Protein AF-A0A1V5ZIJ3-F1 (afdb_monomer_lite)

pLDDT: mean 88.32, std 8.46, range [60.44, 96.88]

Secondary structure (DSSP, 8-state):
-PPPPB--GGG--TT-EEEEEEEETTSS-EEEEEEEEEEEEGGGTEEEEEEEEGGG--TT--S----EEEEEETTTEEE-SSEEEETTSSEEEEEEE--HHHHHHHHHHHHHTEETTEESS-HHHHT--

Structure (mmCIF, N/CA/C/O backbone):
data_AF-A0A1V5ZIJ3-F1
#
_entry.id   AF-A0A1V5ZIJ3-F1
#
loop_
_atom_site.group_PDB
_atom_site.id
_atom_site.type_symbol
_atom_site.label_atom_id
_atom_site.label_alt_id
_atom_site.label_comp_id
_atom_site.label_asym_id
_atom_site.label_entity_id
_atom_site.label_seq_id
_atom_site.pdbx_PDB_ins_code
_atom_site.Cartn_x
_atom_site.Cartn_y
_atom_site.Cartn_z
_atom_site.occupancy
_atom_site.B_iso_or_equiv
_atom_site.auth_seq_id
_atom_site.auth_comp_id
_atom_site.auth_asym_id
_atom_site.auth_atom_id
_atom_site.pdbx_PDB_model_num
ATOM 1 N N . MET A 1 1 ? 2.128 -0.273 20.257 1.00 64.50 1 MET A N 1
ATOM 2 C CA . MET A 1 1 ? 2.245 -1.002 18.979 1.00 64.50 1 MET A CA 1
ATOM 3 C C . MET A 1 1 ? 3.214 -0.236 18.100 1.00 64.50 1 MET A C 1
ATOM 5 O O . MET A 1 1 ? 3.185 0.989 18.150 1.00 64.50 1 MET A O 1
ATOM 9 N N . SER A 1 2 ? 4.101 -0.930 17.393 1.00 81.00 2 SER A N 1
ATOM 10 C CA . SER A 1 2 ? 5.065 -0.320 16.471 1.00 81.00 2 SER A CA 1
ATOM 11 C C . SER A 1 2 ? 4.360 0.241 15.236 1.00 81.00 2 SER A C 1
ATOM 13 O O . SER A 1 2 ? 3.263 -0.192 14.894 1.00 81.00 2 SER A O 1
ATOM 15 N N . VAL A 1 3 ? 4.970 1.239 14.598 1.00 86.56 3 VAL A N 1
ATOM 16 C CA . VAL A 1 3 ? 4.549 1.721 13.273 1.00 86.56 3 VAL A CA 1
ATOM 17 C C . VAL A 1 3 ? 4.749 0.582 12.265 1.00 86.56 3 VAL A C 1
ATOM 19 O O . VAL A 1 3 ? 5.756 -0.118 12.390 1.00 86.56 3 VAL A O 1
ATOM 22 N N . PRO A 1 4 ? 3.844 0.374 11.289 1.00 89.62 4 PRO A N 1
ATOM 23 C CA . PRO A 1 4 ? 4.031 -0.645 10.271 1.00 89.62 4 PRO A CA 1
ATOM 24 C C . PRO A 1 4 ? 5.370 -0.508 9.544 1.00 89.62 4 PRO A C 1
ATOM 26 O O . PRO A 1 4 ? 5.809 0.591 9.183 1.00 89.62 4 PRO A O 1
ATOM 29 N N . GLU A 1 5 ? 6.014 -1.648 9.333 1.00 89.50 5 GLU A N 1
ATOM 30 C CA . GLU A 1 5 ? 7.266 -1.744 8.591 1.00 89.50 5 GLU A CA 1
ATOM 31 C C . GLU A 1 5 ? 6.993 -2.040 7.113 1.00 89.50 5 GLU A C 1
ATOM 33 O O . GLU A 1 5 ? 5.971 -2.664 6.791 1.00 89.50 5 GLU A O 1
ATOM 38 N N . PRO A 1 6 ? 7.866 -1.555 6.210 1.00 91.62 6 PRO A N 1
ATOM 39 C CA . PRO A 1 6 ? 7.779 -1.889 4.803 1.00 91.62 6 PRO A CA 1
ATOM 40 C C . PRO A 1 6 ? 8.016 -3.385 4.627 1.00 91.62 6 PRO A C 1
ATOM 42 O O . PRO A 1 6 ? 8.853 -3.972 5.313 1.00 91.62 6 PRO A O 1
ATOM 45 N N . ILE A 1 7 ? 7.294 -3.987 3.692 1.00 95.38 7 ILE A N 1
ATOM 46 C CA . ILE A 1 7 ? 7.398 -5.413 3.396 1.00 95.38 7 ILE A CA 1
ATOM 47 C C . ILE A 1 7 ? 7.931 -5.641 1.975 1.00 95.38 7 ILE A C 1
ATOM 49 O O . ILE A 1 7 ? 7.612 -4.871 1.063 1.00 95.38 7 ILE A O 1
ATOM 53 N N . PRO A 1 8 ? 8.725 -6.700 1.752 1.00 96.25 8 PRO A N 1
ATOM 54 C CA . PRO A 1 8 ? 9.107 -7.129 0.412 1.00 96.25 8 PRO A CA 1
ATOM 55 C C . PRO A 1 8 ? 7.893 -7.520 -0.439 1.00 96.25 8 PRO A C 1
ATOM 57 O O . PRO A 1 8 ? 6.915 -8.073 0.068 1.00 96.25 8 PRO A O 1
ATOM 60 N N . LEU A 1 9 ? 7.985 -7.342 -1.761 1.00 94.94 9 LEU A N 1
ATOM 61 C CA . LEU A 1 9 ? 6.912 -7.731 -2.687 1.00 94.94 9 LEU A CA 1
ATOM 62 C C . LEU A 1 9 ? 6.603 -9.231 -2.621 1.00 94.94 9 LEU A C 1
ATOM 64 O O . LEU A 1 9 ? 5.461 -9.637 -2.818 1.00 94.94 9 LEU A O 1
ATOM 68 N N . ALA A 1 10 ? 7.610 -10.055 -2.323 1.00 94.06 10 ALA A N 1
ATOM 69 C CA . ALA A 1 10 ? 7.464 -11.502 -2.173 1.00 94.06 10 ALA A CA 1
ATOM 70 C C . ALA A 1 10 ? 6.596 -11.910 -0.966 1.00 94.06 10 ALA A C 1
ATOM 72 O O . ALA A 1 10 ? 6.120 -13.043 -0.914 1.00 94.06 10 ALA A O 1
ATOM 73 N N . GLU A 1 11 ? 6.384 -11.006 -0.003 1.00 96.00 11 GLU A N 1
ATOM 74 C CA . GLU A 1 11 ? 5.561 -11.249 1.186 1.00 96.00 11 GLU A CA 1
ATOM 75 C C . GLU A 1 11 ? 4.096 -10.823 1.012 1.00 96.00 11 GLU A C 1
ATOM 77 O O . GLU A 1 11 ? 3.266 -11.099 1.885 1.00 96.00 11 GLU A O 1
ATOM 82 N N . LEU A 1 12 ? 3.756 -10.181 -0.111 1.00 95.62 12 LEU A N 1
ATOM 83 C CA . LEU A 1 12 ? 2.376 -9.848 -0.450 1.00 95.62 12 LEU A CA 1
ATOM 84 C C . LEU A 1 12 ? 1.555 -11.124 -0.668 1.00 95.62 12 LEU A C 1
ATOM 86 O O . LEU A 1 12 ? 2.014 -12.088 -1.286 1.00 95.62 12 LEU A O 1
ATOM 90 N N . LYS A 1 13 ? 0.316 -11.123 -0.173 1.00 96.00 13 LYS A N 1
ATOM 91 C CA . LYS A 1 13 ? -0.601 -12.265 -0.239 1.00 96.00 13 LYS A CA 1
ATOM 92 C C . LYS A 1 13 ? -1.964 -11.839 -0.752 1.00 96.00 13 LYS A C 1
ATOM 94 O O . LYS A 1 13 ? -2.484 -10.793 -0.374 1.00 96.00 13 LYS A O 1
ATOM 99 N N . GLU A 1 14 ? -2.550 -12.683 -1.593 1.00 96.88 14 GLU A N 1
ATOM 100 C CA . GLU A 1 14 ? -3.927 -12.517 -2.056 1.00 96.88 14 GLU A CA 1
ATOM 101 C C . GLU A 1 14 ? -4.904 -12.550 -0.870 1.00 96.88 14 GLU A C 1
ATOM 103 O O . GLU A 1 14 ? -4.767 -13.363 0.041 1.00 96.88 14 GLU A O 1
ATOM 108 N N . GLY A 1 15 ? -5.894 -11.660 -0.888 1.00 94.19 15 GLY A N 1
ATOM 109 C CA . GLY A 1 15 ? -6.911 -11.509 0.151 1.00 94.19 15 GLY A CA 1
ATOM 110 C C . GLY A 1 15 ? -6.530 -10.573 1.301 1.00 94.19 15 GLY A C 1
ATOM 111 O O . GLY A 1 15 ? -7.434 -10.091 1.985 1.00 94.19 15 GLY A O 1
ATOM 112 N N . GLU A 1 16 ? -5.242 -10.276 1.482 1.00 94.81 16 GLU A N 1
ATOM 113 C CA . GLU A 1 16 ? -4.736 -9.453 2.583 1.00 94.81 16 GLU A CA 1
ATOM 114 C C . GLU A 1 16 ? -4.782 -7.949 2.275 1.00 94.81 16 GLU A C 1
ATOM 116 O O . GLU A 1 16 ? -4.775 -7.515 1.114 1.00 94.81 16 GLU A O 1
ATOM 121 N N . LEU A 1 17 ? -4.825 -7.156 3.350 1.00 94.31 17 LEU A N 1
ATOM 122 C CA . LEU A 1 17 ? -4.772 -5.698 3.305 1.00 94.31 17 LEU A CA 1
ATOM 123 C C . LEU A 1 17 ? -3.351 -5.182 3.537 1.00 94.31 17 LEU A C 1
ATOM 125 O O . LEU A 1 17 ? -2.601 -5.715 4.356 1.00 94.31 17 LEU A O 1
ATOM 129 N N . TYR A 1 18 ? -3.019 -4.085 2.863 1.00 95.50 18 TYR A N 1
ATOM 130 C CA . TYR A 1 18 ? -1.748 -3.379 3.006 1.00 95.50 18 TYR A CA 1
ATOM 131 C C . TYR A 1 18 ? -1.971 -1.870 2.954 1.00 95.50 18 TYR A C 1
ATOM 133 O O . TYR A 1 18 ? -2.957 -1.399 2.382 1.00 95.50 18 TYR A O 1
ATOM 141 N N . PHE A 1 19 ? -1.046 -1.111 3.537 1.00 94.31 19 PHE A N 1
ATOM 142 C CA . PHE A 1 19 ? -0.879 0.278 3.126 1.00 94.31 19 PHE A CA 1
ATOM 143 C C . PHE A 1 19 ? 0.013 0.320 1.890 1.00 94.31 19 PHE A C 1
ATOM 145 O O . PHE A 1 19 ? 1.040 -0.357 1.851 1.00 94.31 19 PHE A O 1
ATOM 152 N N . GLU A 1 20 ? -0.369 1.134 0.920 1.00 95.31 20 GLU A N 1
ATOM 153 C CA . GLU A 1 20 ? 0.446 1.505 -0.234 1.00 95.31 20 GLU A CA 1
ATOM 154 C C . GLU A 1 20 ? 0.840 2.972 -0.080 1.00 95.31 20 GLU A C 1
ATOM 156 O O . GLU A 1 20 ? -0.021 3.812 0.192 1.00 95.31 20 GLU A O 1
ATOM 161 N N . GLU A 1 21 ? 2.135 3.257 -0.197 1.00 94.44 21 GLU A N 1
ATOM 162 C CA . GLU A 1 21 ? 2.678 4.611 -0.253 1.00 94.44 21 GLU A CA 1
ATOM 163 C C . GLU A 1 21 ? 3.204 4.912 -1.652 1.00 94.44 21 GLU A C 1
ATOM 165 O O . GLU A 1 21 ? 4.161 4.276 -2.108 1.00 94.44 21 GLU A O 1
ATOM 170 N N . ASP A 1 22 ? 2.646 5.951 -2.267 1.00 93.50 22 ASP A N 1
ATOM 171 C CA . ASP A 1 22 ? 3.111 6.495 -3.534 1.00 93.50 22 ASP A CA 1
ATOM 172 C C . ASP A 1 22 ? 4.087 7.628 -3.239 1.00 93.50 22 ASP A C 1
ATOM 174 O O . ASP A 1 22 ? 3.701 8.716 -2.810 1.00 93.50 22 ASP A O 1
ATOM 178 N N . LYS A 1 23 ? 5.368 7.400 -3.499 1.00 91.69 23 LYS A N 1
ATOM 179 C CA . LYS A 1 23 ? 6.414 8.409 -3.373 1.00 91.69 23 LYS A CA 1
ATOM 180 C C . LYS A 1 23 ? 6.761 8.993 -4.733 1.00 91.69 23 LYS A C 1
ATOM 182 O O . LYS A 1 23 ? 7.302 8.294 -5.587 1.00 91.69 23 LYS A O 1
ATOM 187 N N . TYR A 1 24 ? 6.571 10.296 -4.895 1.00 87.88 24 TYR A N 1
ATOM 188 C CA . TYR A 1 24 ? 6.960 11.031 -6.098 1.00 87.88 24 TYR A CA 1
ATOM 189 C C . TYR A 1 24 ? 8.396 11.555 -5.944 1.00 87.88 24 TYR A C 1
ATOM 191 O O . TYR A 1 24 ? 8.608 12.561 -5.268 1.00 87.88 24 TYR A O 1
ATOM 199 N N . ASP A 1 25 ? 9.412 10.923 -6.553 1.00 74.56 25 ASP A N 1
ATOM 200 C CA . ASP A 1 25 ? 10.773 11.477 -6.446 1.00 74.56 25 ASP A CA 1
ATOM 201 C C . ASP A 1 25 ? 10.806 12.885 -7.087 1.00 74.56 25 ASP A C 1
ATOM 203 O O . ASP A 1 25 ? 10.466 13.068 -8.259 1.00 74.56 25 ASP A O 1
ATOM 207 N N . GLY A 1 26 ? 11.189 13.891 -6.290 1.00 71.62 26 GLY A N 1
ATOM 208 C CA . GLY A 1 26 ? 11.228 15.310 -6.672 1.00 71.62 26 GLY A CA 1
ATOM 209 C C . GLY A 1 26 ? 10.154 16.186 -6.014 1.00 71.62 26 GLY A C 1
ATOM 210 O O . GLY A 1 26 ? 10.359 17.392 -5.893 1.00 71.62 26 GLY A O 1
ATOM 211 N N . LEU A 1 27 ? 9.065 15.596 -5.514 1.00 73.56 27 LEU A N 1
ATOM 212 C CA . LEU A 1 27 ? 8.049 16.283 -4.715 1.00 73.56 27 LEU A CA 1
ATOM 213 C C . LEU A 1 27 ? 8.022 15.661 -3.318 1.00 73.56 27 LEU A C 1
ATOM 215 O O . LEU A 1 27 ? 8.090 14.446 -3.167 1.00 73.56 27 LEU A O 1
ATOM 219 N N . ARG A 1 28 ? 7.923 16.475 -2.263 1.00 75.62 28 ARG A N 1
ATOM 220 C CA . ARG A 1 28 ? 7.726 15.957 -0.896 1.00 75.62 28 ARG A CA 1
ATOM 221 C C . ARG A 1 28 ? 6.260 15.573 -0.672 1.00 75.62 28 ARG A C 1
ATOM 223 O O . ARG A 1 28 ? 5.671 16.001 0.304 1.00 75.62 28 ARG A O 1
ATOM 230 N N . HIS A 1 29 ? 5.672 14.833 -1.606 1.00 85.12 29 HIS A N 1
ATOM 231 C CA . HIS A 1 29 ? 4.270 14.429 -1.584 1.00 85.12 29 HIS A CA 1
ATOM 232 C C . HIS A 1 29 ? 4.191 12.909 -1.578 1.00 85.12 29 HIS A C 1
ATOM 234 O O . HIS A 1 29 ? 4.819 12.255 -2.416 1.00 85.12 29 HIS A O 1
ATOM 240 N N . TYR A 1 30 ? 3.425 12.380 -0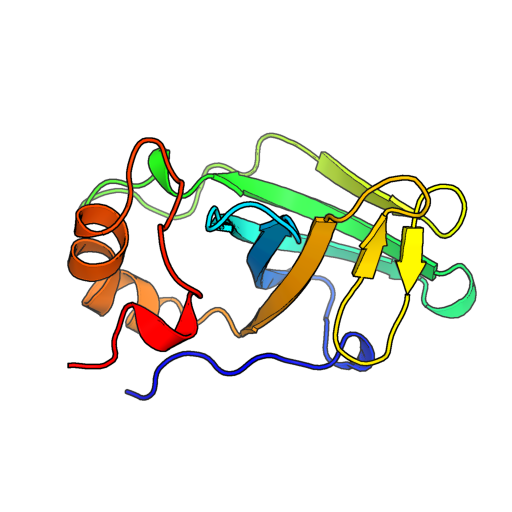.630 1.00 88.94 30 TYR A N 1
ATOM 241 C CA . TYR A 1 30 ? 3.205 10.951 -0.468 1.00 88.94 30 TYR A CA 1
ATOM 242 C C . TYR A 1 30 ? 1.705 10.684 -0.405 1.00 88.94 30 TYR A C 1
ATOM 244 O O . TYR A 1 30 ? 1.042 11.162 0.518 1.00 88.94 30 TYR A O 1
ATOM 252 N N . ASP A 1 31 ? 1.165 9.944 -1.371 1.00 89.81 31 ASP A N 1
ATOM 253 C CA . ASP A 1 31 ? -0.213 9.458 -1.273 1.00 89.81 31 ASP A CA 1
ATOM 254 C C . ASP A 1 31 ? -0.220 8.145 -0.496 1.00 89.81 31 ASP A C 1
ATOM 256 O O . ASP A 1 31 ? 0.660 7.308 -0.686 1.00 89.81 31 ASP A O 1
ATOM 260 N N . ILE A 1 32 ? -1.216 7.959 0.372 1.00 90.50 32 ILE A N 1
ATOM 261 C CA . ILE A 1 32 ? -1.395 6.700 1.099 1.00 90.50 32 ILE A CA 1
ATOM 262 C C . ILE A 1 32 ? -2.767 6.107 0.800 1.00 90.50 32 ILE A C 1
ATOM 264 O O . ILE A 1 32 ? -3.811 6.750 0.987 1.00 90.50 32 ILE A O 1
ATOM 268 N N . TYR A 1 33 ? -2.754 4.837 0.417 1.00 91.44 33 TYR A N 1
ATOM 269 C CA . TYR A 1 33 ? -3.940 4.034 0.170 1.00 91.44 33 TYR A CA 1
ATOM 270 C C . TYR A 1 33 ? -3.981 2.835 1.106 1.00 91.44 33 TYR A C 1
ATOM 272 O O . TYR A 1 33 ? -2.954 2.302 1.519 1.00 91.44 33 TYR A O 1
ATOM 280 N N . ILE A 1 34 ? -5.194 2.387 1.420 1.00 92.88 34 ILE A N 1
ATOM 281 C CA . ILE A 1 34 ? -5.406 1.019 1.890 1.00 92.88 34 ILE A CA 1
ATOM 282 C C . ILE A 1 34 ? -5.722 0.203 0.646 1.00 92.88 34 ILE A C 1
ATOM 284 O O . ILE A 1 34 ? -6.664 0.529 -0.083 1.00 92.88 34 ILE A O 1
ATOM 288 N N . ILE A 1 35 ? -4.947 -0.845 0.406 1.00 94.44 35 ILE A N 1
ATOM 289 C CA . ILE A 1 35 ? -5.141 -1.748 -0.722 1.00 94.44 35 ILE A CA 1
ATOM 290 C C . ILE A 1 35 ? -5.486 -3.142 -0.227 1.00 94.44 35 ILE A C 1
ATOM 292 O O . ILE A 1 35 ? -5.020 -3.576 0.824 1.00 94.44 35 ILE A O 1
ATOM 296 N N . LYS A 1 36 ? -6.282 -3.851 -1.018 1.00 95.31 36 LYS A N 1
ATOM 297 C CA . LYS A 1 36 ? -6.523 -5.280 -0.880 1.00 95.31 36 LYS A CA 1
ATOM 298 C C . LYS A 1 36 ? -5.962 -5.977 -2.100 1.00 95.31 36 LYS A C 1
ATOM 300 O O . LYS A 1 36 ? -6.372 -5.664 -3.220 1.00 95.31 36 LYS A O 1
ATOM 305 N N . ILE A 1 37 ? -5.037 -6.905 -1.892 1.00 96.50 37 ILE A N 1
ATOM 306 C CA . ILE A 1 37 ? -4.471 -7.664 -3.002 1.00 96.50 37 ILE A CA 1
ATOM 307 C C . ILE A 1 37 ? -5.495 -8.691 -3.459 1.00 96.50 37 ILE A C 1
ATOM 309 O O . ILE A 1 37 ? -5.922 -9.553 -2.697 1.00 96.50 37 ILE A O 1
ATOM 313 N N . GLU A 1 38 ? -5.881 -8.610 -4.722 1.00 96.25 38 GLU A N 1
ATOM 314 C CA . GLU A 1 38 ? -6.863 -9.512 -5.316 1.00 96.25 38 GLU A CA 1
ATOM 315 C C . GLU A 1 38 ? -6.179 -10.664 -6.049 1.00 96.25 38 GLU A C 1
ATOM 317 O O . GLU A 1 38 ? -6.717 -11.767 -6.103 1.00 96.25 38 GLU A O 1
ATOM 322 N N . LYS A 1 39 ? -5.006 -10.411 -6.644 1.00 96.50 39 LYS A N 1
ATOM 323 C CA . LYS A 1 39 ? -4.271 -11.417 -7.412 1.00 96.50 39 LYS A CA 1
ATOM 324 C C . LYS A 1 39 ? -2.791 -11.084 -7.541 1.00 96.50 39 LYS A C 1
ATOM 326 O O . LYS A 1 39 ? -2.457 -9.943 -7.856 1.00 96.50 39 LYS A O 1
ATOM 331 N N . ILE A 1 40 ? -1.926 -12.091 -7.428 1.00 95.38 40 ILE A N 1
ATOM 332 C CA . ILE A 1 40 ? -0.486 -11.968 -7.679 1.00 95.38 40 ILE A CA 1
ATOM 333 C C . ILE A 1 40 ? -0.028 -13.027 -8.684 1.00 95.38 40 ILE A C 1
ATOM 335 O O . ILE A 1 40 ? -0.296 -14.217 -8.549 1.00 95.38 40 ILE A O 1
ATOM 339 N N . GLN A 1 41 ? 0.714 -12.606 -9.706 1.00 93.25 41 GLN A N 1
ATOM 340 C CA . GLN A 1 41 ? 1.404 -13.503 -10.632 1.00 93.25 41 GLN A CA 1
ATOM 341 C C . GLN A 1 41 ? 2.860 -13.066 -10.785 1.00 93.25 41 GLN A C 1
ATOM 343 O O . GLN A 1 41 ? 3.203 -12.365 -11.733 1.00 93.25 41 GLN A O 1
ATOM 348 N N . PHE A 1 42 ? 3.733 -13.509 -9.875 1.00 81.94 42 PHE A N 1
ATOM 349 C CA . PHE A 1 42 ? 5.142 -13.089 -9.844 1.00 81.94 42 PHE A CA 1
ATOM 350 C C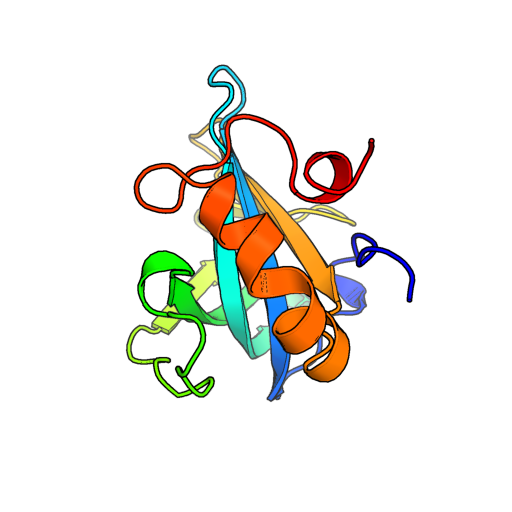 . PHE A 1 42 ? 5.907 -13.378 -11.144 1.00 81.94 42 PHE A C 1
ATOM 352 O O . PHE A 1 42 ? 6.639 -12.516 -11.617 1.00 81.94 42 PHE A O 1
ATOM 359 N N . LEU A 1 43 ? 5.682 -14.536 -11.780 1.00 84.38 43 LEU A N 1
ATOM 360 C CA . LEU A 1 43 ? 6.314 -14.878 -13.069 1.00 84.38 43 LEU A CA 1
ATOM 361 C C . LEU A 1 43 ? 5.945 -13.909 -14.198 1.00 84.38 43 LEU A C 1
ATOM 363 O O . LEU A 1 43 ? 6.712 -13.734 -15.138 1.00 84.38 43 LEU A O 1
ATOM 367 N N . LYS A 1 44 ? 4.754 -13.313 -14.115 1.00 84.25 44 LYS A N 1
ATOM 368 C CA . LYS A 1 44 ? 4.247 -12.329 -15.074 1.00 84.25 44 LYS A CA 1
ATOM 369 C C . LYS A 1 44 ? 4.381 -10.900 -14.559 1.00 84.25 44 LYS A C 1
ATOM 371 O O . LYS A 1 44 ? 3.882 -10.002 -15.221 1.00 84.25 44 LYS A O 1
ATOM 376 N N . GLN A 1 45 ? 4.988 -10.715 -13.380 1.00 92.06 45 GLN A N 1
ATOM 377 C CA . GLN A 1 45 ? 5.107 -9.425 -12.705 1.00 92.06 45 GLN A CA 1
ATOM 378 C C . GLN A 1 45 ? 3.785 -8.643 -12.757 1.00 92.06 45 GLN A C 1
ATOM 380 O O . GLN A 1 45 ? 3.699 -7.536 -13.279 1.00 92.06 45 GLN A O 1
ATOM 385 N N . LEU A 1 46 ? 2.724 -9.291 -12.267 1.00 95.50 46 LEU A N 1
ATOM 386 C CA . LEU A 1 46 ? 1.379 -8.731 -12.229 1.00 95.50 46 LEU A CA 1
ATOM 387 C C . LEU A 1 46 ? 0.845 -8.764 -10.798 1.00 95.50 46 LEU A C 1
ATOM 389 O O . LEU A 1 46 ? 0.783 -9.835 -10.190 1.00 95.50 46 LEU A O 1
ATOM 393 N N . ILE A 1 47 ? 0.401 -7.616 -10.297 1.00 96.56 47 ILE A N 1
ATOM 394 C CA . ILE A 1 47 ? -0.332 -7.490 -9.034 1.00 96.56 47 ILE A CA 1
ATOM 395 C C . ILE A 1 47 ? -1.624 -6.745 -9.329 1.00 96.56 47 ILE A C 1
ATOM 397 O O . ILE A 1 47 ? -1.582 -5.596 -9.750 1.00 96.56 47 ILE A O 1
ATOM 401 N N . ALA A 1 48 ? -2.768 -7.391 -9.119 1.00 96.81 48 ALA A N 1
ATOM 402 C CA . ALA A 1 48 ? -4.072 -6.745 -9.186 1.00 96.81 48 ALA A CA 1
ATOM 403 C C . ALA A 1 48 ? -4.603 -6.519 -7.774 1.00 96.81 48 ALA A C 1
ATOM 405 O O . ALA A 1 48 ? -4.522 -7.403 -6.918 1.00 96.81 48 ALA A O 1
ATOM 406 N N . PHE A 1 49 ? -5.176 -5.346 -7.543 1.00 96.25 49 PHE A N 1
ATOM 407 C CA . PHE A 1 49 ? -5.645 -4.936 -6.230 1.00 96.25 49 PHE A CA 1
ATOM 408 C C . PHE A 1 49 ? -6.866 -4.033 -6.344 1.00 96.25 49 PHE A C 1
ATOM 410 O O . PHE A 1 49 ? -7.136 -3.433 -7.387 1.00 96.25 49 PHE A O 1
ATOM 417 N N . THR A 1 50 ? -7.619 -3.936 -5.260 1.00 95.00 50 THR A N 1
ATOM 418 C CA . THR A 1 50 ? -8.587 -2.855 -5.072 1.00 95.00 50 THR A CA 1
ATOM 419 C C . THR A 1 50 ? -8.061 -1.886 -4.038 1.00 95.00 50 THR A C 1
ATOM 421 O O . THR A 1 50 ? -7.449 -2.323 -3.066 1.00 95.00 50 THR A O 1
ATOM 424 N N . CYS A 1 51 ? -8.315 -0.592 -4.204 1.00 90.81 51 CYS A N 1
ATOM 425 C CA . CYS A 1 51 ? -7.835 0.408 -3.256 1.00 90.81 51 CYS A CA 1
ATOM 426 C C . CYS A 1 51 ? -8.942 1.327 -2.750 1.00 90.81 51 CYS A C 1
ATOM 428 O O . CYS A 1 51 ? -9.975 1.527 -3.396 1.00 90.81 51 CYS A O 1
ATOM 430 N N . SER A 1 52 ? -8.672 1.902 -1.584 1.00 88.81 52 SER A N 1
ATOM 431 C CA . SER A 1 52 ? -9.430 2.978 -0.972 1.00 88.81 52 SER A CA 1
ATOM 432 C C . SER A 1 52 ? -8.465 4.073 -0.550 1.00 88.81 52 SER A C 1
ATOM 434 O O . SER A 1 52 ? -7.503 3.823 0.178 1.00 88.81 52 SER A O 1
ATOM 436 N N . SER A 1 53 ? -8.744 5.307 -0.958 1.00 84.19 53 SER A N 1
ATOM 437 C CA . SER A 1 53 ? -7.966 6.459 -0.501 1.00 84.19 53 SER A CA 1
ATOM 438 C C . SER A 1 53 ? -8.249 6.745 0.971 1.00 84.19 53 SER A C 1
ATOM 440 O O . SER A 1 53 ? -9.396 6.630 1.415 1.00 84.19 53 SER A O 1
ATOM 442 N N . LEU A 1 54 ? -7.224 7.152 1.727 1.00 81.31 54 LEU A N 1
ATOM 443 C CA . LEU A 1 54 ? -7.386 7.438 3.151 1.00 81.31 54 LEU A CA 1
ATOM 444 C C . LEU A 1 54 ? -8.356 8.587 3.451 1.00 81.31 54 LEU A C 1
ATOM 446 O O . LEU A 1 54 ? -9.018 8.540 4.484 1.00 81.31 54 LEU A O 1
ATOM 450 N N . LYS A 1 55 ? -8.540 9.556 2.539 1.00 74.19 55 LYS A N 1
ATOM 451 C CA . LYS A 1 55 ? -9.548 10.626 2.714 1.00 74.19 55 LYS A CA 1
ATOM 452 C C . LYS A 1 55 ? -10.982 10.120 2.852 1.00 74.19 55 LYS A C 1
ATOM 454 O O . LYS A 1 55 ? -11.833 10.862 3.333 1.00 74.19 55 LYS A O 1
ATOM 459 N N . ASN A 1 56 ? -11.266 8.893 2.413 1.00 71.38 56 ASN A N 1
ATOM 460 C CA . ASN A 1 56 ? -12.603 8.314 2.525 1.00 71.38 56 ASN A CA 1
ATOM 461 C C . ASN A 1 56 ? -12.899 7.844 3.959 1.00 71.38 56 ASN A C 1
ATOM 463 O O . ASN A 1 56 ? -14.046 7.545 4.280 1.00 71.38 56 ASN A O 1
ATOM 467 N N . TYR A 1 57 ? -11.887 7.797 4.834 1.00 74.06 57 TYR A N 1
ATOM 468 C CA . TYR A 1 57 ? -12.030 7.355 6.212 1.00 74.06 57 TYR A CA 1
ATOM 46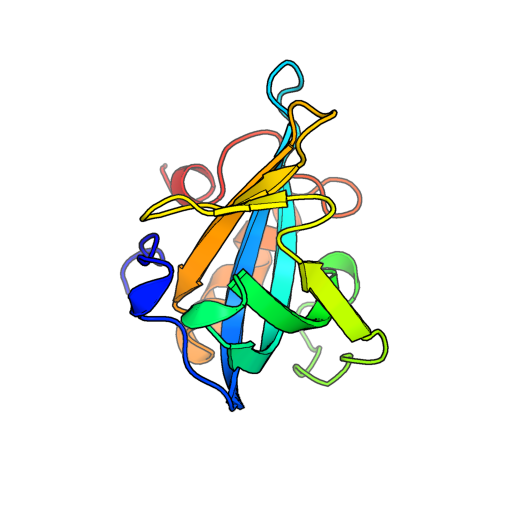9 C C . TYR A 1 57 ? -12.024 8.540 7.172 1.00 74.06 57 TYR A C 1
ATOM 471 O O . TYR A 1 57 ? -11.023 9.226 7.344 1.00 74.06 57 TYR A O 1
ATOM 479 N N . ASN A 1 58 ? -13.141 8.737 7.867 1.00 70.94 58 ASN A N 1
ATOM 480 C CA . ASN A 1 58 ? -13.189 9.543 9.084 1.00 70.94 58 ASN A CA 1
ATOM 481 C C . ASN A 1 58 ? -12.994 8.666 10.339 1.00 70.94 58 ASN A C 1
ATOM 483 O O . ASN A 1 58 ? -12.852 7.435 10.278 1.00 70.94 58 ASN A O 1
ATOM 487 N N . ILE A 1 59 ? -13.033 9.291 11.519 1.00 65.12 59 ILE A N 1
ATOM 488 C CA . ILE A 1 59 ? -12.828 8.585 12.791 1.00 65.12 59 ILE A CA 1
ATOM 489 C C . ILE A 1 59 ? -13.884 7.492 13.079 1.00 65.12 59 ILE A C 1
ATOM 491 O O . ILE A 1 59 ? -13.606 6.562 13.831 1.00 65.12 59 ILE A O 1
ATOM 495 N N . PHE A 1 60 ? -15.032 7.498 12.397 1.00 63.69 60 PHE A N 1
ATOM 496 C CA . PHE A 1 60 ? -16.110 6.505 12.544 1.00 63.69 60 PHE A CA 1
ATOM 497 C C . PHE A 1 60 ? -16.228 5.522 11.371 1.00 63.69 60 PHE A C 1
ATOM 499 O O . PHE A 1 60 ? -17.048 4.607 11.407 1.00 63.69 60 PHE A O 1
ATOM 506 N N . SER A 1 61 ? -15.433 5.702 10.317 1.00 72.56 61 SER A N 1
ATOM 507 C CA . SER A 1 61 ? -15.565 4.914 9.092 1.00 72.56 61 SER A CA 1
ATOM 508 C C . SER A 1 61 ? -15.048 3.488 9.283 1.00 72.56 61 SER A C 1
ATOM 510 O O . SER A 1 61 ? -13.977 3.290 9.858 1.00 72.56 61 SER A O 1
ATOM 512 N N . LYS A 1 62 ? -15.804 2.509 8.774 1.00 72.12 62 LYS A N 1
ATOM 513 C CA . LYS A 1 62 ? -15.370 1.112 8.607 1.00 72.12 62 LYS A CA 1
ATOM 514 C C . LYS A 1 62 ? -14.655 0.942 7.268 1.00 72.12 62 LYS A C 1
ATOM 516 O O . LYS A 1 62 ? -15.026 1.607 6.302 1.00 72.12 62 LYS A O 1
ATOM 521 N N . ILE A 1 63 ? -13.708 0.007 7.189 1.00 75.56 63 ILE A N 1
ATOM 522 C CA . ILE A 1 63 ? -12.976 -0.325 5.957 1.00 75.56 63 ILE A CA 1
ATOM 523 C C . ILE A 1 63 ? -13.907 -1.068 5.000 1.00 75.56 63 ILE A C 1
ATOM 525 O O . ILE A 1 63 ? -14.108 -2.273 5.116 1.00 75.56 63 ILE A O 1
ATOM 529 N N . THR A 1 64 ? -14.553 -0.332 4.102 1.00 70.44 64 THR A N 1
ATOM 530 C CA . THR A 1 64 ? -15.609 -0.883 3.236 1.00 70.44 64 THR A CA 1
ATOM 531 C C . THR A 1 64 ? -15.534 -0.390 1.793 1.00 70.44 64 THR A C 1
ATOM 533 O O . THR A 1 64 ? -16.256 -0.906 0.947 1.00 70.44 64 THR A O 1
ATOM 536 N N . ASP A 1 65 ? -14.645 0.559 1.485 1.00 71.19 65 ASP A N 1
ATOM 537 C CA . ASP A 1 65 ? -14.731 1.357 0.260 1.00 71.19 65 ASP A CA 1
ATOM 538 C C . ASP A 1 65 ? -13.694 0.954 -0.806 1.00 71.19 65 ASP A C 1
ATOM 540 O O . ASP A 1 65 ? -12.807 1.719 -1.172 1.00 71.19 65 ASP A O 1
ATOM 544 N N . PHE A 1 66 ? -13.798 -0.277 -1.315 1.00 80.94 66 PHE A N 1
ATOM 545 C CA . PHE A 1 66 ? -12.896 -0.849 -2.331 1.00 80.94 66 PHE A CA 1
ATOM 546 C C . PHE A 1 66 ? -13.529 -0.872 -3.729 1.00 80.94 66 PHE A C 1
ATOM 548 O O . PHE A 1 66 ? -13.615 -1.906 -4.390 1.00 80.94 66 PHE A O 1
ATOM 555 N N . ASN A 1 67 ? -13.999 0.284 -4.195 1.00 76.62 67 ASN A N 1
ATOM 556 C CA . ASN A 1 67 ? -14.827 0.353 -5.407 1.00 76.62 67 ASN A CA 1
ATOM 557 C C . ASN A 1 67 ? -14.023 0.379 -6.713 1.00 76.62 67 ASN A C 1
ATOM 559 O O . ASN A 1 67 ? -14.603 0.307 -7.797 1.00 76.62 67 ASN A O 1
ATOM 563 N N . LYS A 1 68 ? -12.699 0.536 -6.635 1.00 85.06 68 LYS A N 1
ATOM 564 C CA . LYS A 1 68 ? -11.828 0.660 -7.804 1.00 85.06 68 LYS A CA 1
ATOM 565 C C . LYS A 1 68 ? -10.782 -0.436 -7.807 1.00 85.06 68 LYS A C 1
ATOM 567 O O . LYS A 1 68 ? -10.131 -0.678 -6.794 1.00 85.06 68 LYS A O 1
ATOM 572 N N . ARG A 1 69 ? -10.621 -1.063 -8.971 1.00 92.31 69 ARG A N 1
ATOM 573 C CA . ARG A 1 69 ? -9.611 -2.084 -9.236 1.00 92.31 69 ARG A CA 1
ATOM 574 C C . ARG A 1 69 ? -8.486 -1.487 -10.072 1.00 92.31 69 ARG A C 1
ATOM 576 O O . ARG A 1 69 ? -8.752 -0.817 -11.067 1.00 92.31 69 ARG A O 1
ATOM 583 N N . TYR A 1 70 ? -7.262 -1.790 -9.680 1.00 94.44 70 TYR A N 1
ATOM 584 C CA . TYR A 1 70 ? -6.026 -1.373 -10.321 1.00 94.44 70 TYR A CA 1
ATOM 585 C C . TYR A 1 70 ? -5.115 -2.581 -10.520 1.00 94.44 70 TYR A C 1
ATOM 587 O O . TYR A 1 70 ? -5.365 -3.670 -9.989 1.00 94.44 70 TYR A O 1
ATOM 595 N N . TYR A 1 71 ? -4.077 -2.396 -11.325 1.00 95.25 71 TYR A N 1
ATOM 596 C CA . TYR A 1 71 ? -3.051 -3.402 -11.514 1.00 95.25 71 TYR A CA 1
ATOM 597 C C . TYR A 1 71 ? -1.691 -2.758 -11.770 1.00 95.25 71 TYR A C 1
ATOM 599 O O . TYR A 1 71 ? -1.588 -1.763 -12.483 1.00 95.25 71 TYR A O 1
ATOM 607 N N . TYR A 1 72 ? -0.652 -3.380 -11.229 1.00 95.94 72 TYR A N 1
ATOM 608 C CA . TYR A 1 72 ? 0.728 -3.196 -11.652 1.00 95.94 72 TYR A CA 1
ATOM 609 C C . TYR A 1 72 ? 1.082 -4.334 -12.602 1.00 95.94 72 TYR A C 1
ATOM 611 O O . TYR A 1 72 ? 0.928 -5.495 -12.228 1.00 95.94 72 TYR A O 1
ATOM 619 N N . SER A 1 73 ? 1.526 -4.009 -13.817 1.00 95.88 73 SER A N 1
ATOM 620 C CA . SER A 1 73 ? 1.987 -4.956 -14.845 1.00 95.88 73 SER A CA 1
ATOM 621 C C . SER A 1 73 ? 3.412 -4.608 -15.266 1.00 95.88 73 SER A C 1
ATOM 623 O O . SER A 1 73 ? 3.754 -3.426 -15.328 1.00 95.88 73 SER A O 1
ATOM 625 N N . SER A 1 74 ? 4.211 -5.610 -15.641 1.00 94.06 74 SER A N 1
ATOM 626 C CA . SER A 1 74 ? 5.540 -5.408 -16.235 1.00 94.06 74 SER A CA 1
ATOM 627 C C . SER A 1 74 ? 5.540 -4.558 -17.497 1.00 94.06 74 SER A C 1
ATOM 629 O O . SER A 1 74 ? 6.607 -4.138 -17.931 1.00 94.06 74 SER A O 1
ATOM 631 N N . ASP A 1 75 ? 4.391 -4.333 -18.132 1.00 93.56 75 ASP A N 1
ATOM 632 C CA . ASP A 1 75 ? 4.305 -3.455 -19.299 1.00 93.56 75 ASP A CA 1
ATOM 633 C C . ASP A 1 75 ? 4.647 -2.008 -18.903 1.00 93.56 75 ASP A C 1
ATOM 635 O O . ASP A 1 75 ? 5.546 -1.399 -19.492 1.00 93.56 75 ASP A O 1
ATOM 639 N N . ASP A 1 76 ? 4.042 -1.523 -17.815 1.00 94.94 76 ASP A N 1
ATOM 640 C CA . ASP A 1 76 ? 4.109 -0.126 -17.364 1.00 94.94 76 ASP A CA 1
ATOM 641 C C . ASP A 1 76 ? 5.042 0.093 -16.155 1.00 94.94 76 ASP A C 1
ATOM 643 O O . ASP A 1 76 ? 5.472 1.223 -15.887 1.00 94.94 76 ASP A O 1
ATOM 647 N N . TYR A 1 77 ? 5.380 -0.980 -15.432 1.00 96.31 77 TYR A N 1
ATOM 648 C CA . TYR A 1 77 ? 6.092 -0.921 -14.156 1.00 96.31 77 TYR A CA 1
ATOM 649 C C . TYR A 1 77 ? 7.305 -1.856 -14.100 1.00 96.31 77 TYR A C 1
ATOM 651 O O . TYR A 1 77 ? 7.312 -2.938 -14.683 1.00 96.31 77 TYR A O 1
ATOM 659 N N . ASP A 1 78 ? 8.314 -1.439 -13.342 1.00 95.56 78 ASP A N 1
ATOM 660 C CA . ASP A 1 78 ? 9.460 -2.244 -12.932 1.00 95.56 78 ASP A CA 1
ATOM 661 C C . ASP A 1 78 ? 9.250 -2.744 -11.496 1.00 95.56 78 ASP A C 1
ATOM 663 O O . ASP A 1 78 ? 8.909 -1.970 -10.595 1.00 95.56 78 ASP A O 1
ATOM 667 N N . PHE A 1 79 ? 9.478 -4.039 -11.272 1.00 95.75 79 PHE A N 1
ATOM 668 C CA . PHE A 1 79 ? 9.312 -4.695 -9.974 1.00 95.75 79 PHE A CA 1
ATOM 669 C C . PHE A 1 79 ? 10.674 -4.895 -9.308 1.00 95.75 79 PHE A C 1
ATOM 671 O O . PHE A 1 79 ? 11.525 -5.616 -9.831 1.00 95.75 79 PHE A O 1
ATOM 678 N N . PHE A 1 80 ? 10.867 -4.281 -8.142 1.00 94.06 80 PHE A N 1
ATOM 679 C CA . PHE A 1 80 ? 12.044 -4.465 -7.294 1.00 94.06 80 PHE A CA 1
ATOM 680 C C . PHE A 1 80 ? 11.691 -5.323 -6.078 1.00 94.06 80 PHE A C 1
ATOM 682 O O . PHE A 1 80 ? 10.541 -5.684 -5.866 1.00 94.06 80 PHE A O 1
ATOM 689 N N . GLU A 1 81 ? 12.681 -5.654 -5.253 1.00 94.00 81 GLU A N 1
ATOM 690 C CA . GLU A 1 81 ? 12.463 -6.496 -4.072 1.00 94.00 81 GLU A CA 1
ATOM 691 C C . GLU A 1 81 ? 11.455 -5.889 -3.082 1.00 94.00 81 GLU A C 1
ATOM 693 O O . GLU A 1 81 ? 10.611 -6.603 -2.545 1.00 94.00 81 GLU A O 1
ATOM 698 N N . THR A 1 82 ? 11.511 -4.572 -2.870 1.00 94.56 82 THR A N 1
ATOM 699 C CA . THR A 1 82 ? 10.745 -3.875 -1.821 1.00 94.56 82 THR A CA 1
ATOM 700 C C . THR A 1 82 ? 9.781 -2.810 -2.338 1.00 94.56 82 THR A C 1
ATOM 702 O O . THR A 1 82 ? 9.030 -2.241 -1.551 1.00 94.56 82 THR A O 1
ATOM 705 N N . TYR A 1 83 ? 9.788 -2.516 -3.639 1.00 95.25 83 TYR A N 1
ATOM 706 C CA . TYR A 1 83 ? 8.927 -1.491 -4.228 1.00 95.25 83 TYR A CA 1
ATOM 707 C C . TYR A 1 83 ? 8.659 -1.753 -5.710 1.00 95.25 83 TYR A C 1
ATOM 709 O O . TYR A 1 83 ? 9.379 -2.498 -6.377 1.00 95.25 83 TYR A O 1
ATOM 717 N N . ILE A 1 84 ? 7.637 -1.090 -6.238 1.00 95.94 84 ILE A N 1
ATOM 718 C CA . ILE A 1 84 ? 7.334 -1.035 -7.671 1.00 95.94 84 ILE A CA 1
ATOM 719 C C . ILE A 1 84 ? 7.623 0.380 -8.163 1.00 95.94 84 ILE A C 1
ATOM 721 O O . ILE A 1 84 ? 7.406 1.348 -7.437 1.00 95.94 84 ILE A O 1
ATOM 725 N N . LYS A 1 85 ? 8.124 0.534 -9.388 1.00 95.62 85 LYS A N 1
ATOM 726 C CA . LYS A 1 85 ? 8.368 1.846 -9.995 1.00 95.62 85 LYS A CA 1
ATOM 727 C C . LYS A 1 85 ? 7.700 1.934 -11.352 1.00 95.62 85 LYS A C 1
ATOM 729 O O . LYS A 1 85 ? 7.834 1.030 -12.165 1.00 95.62 85 LYS A O 1
ATOM 734 N N . MET A 1 86 ? 7.025 3.038 -11.631 1.00 94.44 86 MET A N 1
ATOM 735 C CA . MET A 1 86 ? 6.494 3.285 -12.970 1.00 94.44 86 MET A CA 1
ATOM 736 C C . MET A 1 86 ? 7.637 3.666 -13.927 1.00 94.44 86 MET A C 1
ATOM 738 O O . MET A 1 86 ? 8.410 4.577 -13.629 1.00 94.44 86 MET A O 1
ATOM 742 N N . LYS A 1 87 ? 7.749 3.003 -15.085 1.00 93.00 87 LYS A N 1
ATOM 743 C CA . LYS A 1 87 ? 8.912 3.135 -15.992 1.00 93.00 87 LYS A CA 1
ATOM 744 C C . LYS A 1 87 ? 9.163 4.561 -16.482 1.00 93.00 87 LYS A C 1
ATOM 746 O O . LYS A 1 87 ? 10.304 5.009 -16.554 1.00 93.00 87 LYS A O 1
ATOM 751 N N . ASN A 1 88 ? 8.088 5.285 -16.786 1.00 87.81 88 ASN A N 1
ATOM 752 C CA . ASN A 1 88 ? 8.137 6.639 -17.347 1.00 87.81 88 ASN A CA 1
ATOM 753 C C . ASN A 1 88 ? 7.860 7.730 -16.303 1.00 87.81 88 ASN A C 1
ATOM 755 O O . ASN A 1 88 ? 7.456 8.836 -16.653 1.00 87.81 88 ASN A O 1
ATOM 759 N N . SER A 1 89 ? 8.026 7.418 -15.017 1.00 87.38 89 SER A N 1
ATOM 760 C CA . SER A 1 89 ? 7.738 8.343 -13.926 1.00 87.38 89 SER A CA 1
ATOM 761 C C . SER A 1 89 ? 8.745 8.195 -12.785 1.00 87.38 89 SER A C 1
ATOM 763 O O . SER A 1 89 ? 9.518 7.239 -12.691 1.00 87.38 89 SER A O 1
ATOM 765 N N . THR A 1 90 ? 8.753 9.188 -11.907 1.00 88.50 90 THR A N 1
ATOM 766 C CA . THR A 1 90 ? 9.526 9.186 -10.666 1.00 88.50 90 THR A CA 1
ATOM 767 C C . THR A 1 90 ? 8.770 8.554 -9.498 1.00 88.50 90 THR A C 1
ATOM 769 O O . THR A 1 90 ? 9.294 8.523 -8.385 1.00 88.50 90 THR A O 1
ATOM 772 N N . ILE A 1 91 ? 7.560 8.039 -9.741 1.00 92.75 91 ILE A N 1
ATOM 773 C CA . ILE A 1 91 ? 6.712 7.447 -8.707 1.00 92.75 91 ILE A CA 1
ATOM 774 C C . ILE A 1 91 ? 7.201 6.044 -8.338 1.00 92.75 91 ILE A C 1
ATOM 776 O O . ILE A 1 91 ? 7.403 5.187 -9.209 1.00 92.75 91 ILE A O 1
ATOM 780 N N . LYS A 1 92 ? 7.357 5.821 -7.033 1.00 94.75 92 LYS A N 1
ATOM 781 C CA . LYS A 1 92 ? 7.628 4.526 -6.408 1.00 94.75 92 LYS A CA 1
ATOM 782 C C . LYS A 1 92 ? 6.485 4.151 -5.479 1.00 94.75 92 LYS A C 1
ATOM 784 O O . LYS A 1 92 ? 6.011 5.002 -4.740 1.00 94.75 92 LYS A O 1
ATOM 789 N N . TYR A 1 93 ? 6.129 2.878 -5.478 1.00 95.62 93 TYR A N 1
ATOM 790 C CA . TYR A 1 93 ? 5.059 2.309 -4.674 1.00 95.62 93 TYR A CA 1
ATOM 791 C C . TYR A 1 93 ? 5.670 1.344 -3.665 1.00 95.62 93 TYR A C 1
ATOM 793 O O . TYR A 1 93 ? 6.272 0.340 -4.060 1.00 95.62 93 TYR A O 1
ATOM 801 N N . SER A 1 94 ? 5.557 1.674 -2.381 1.00 95.94 94 SER A N 1
ATOM 802 C CA . SER A 1 94 ? 6.032 0.843 -1.269 1.00 95.94 94 SER A CA 1
ATOM 803 C C . SER A 1 94 ? 4.847 0.274 -0.498 1.00 95.94 94 SER A C 1
ATOM 805 O O . SER A 1 94 ? 3.822 0.939 -0.361 1.00 95.94 94 SER A O 1
ATOM 807 N N . PHE A 1 95 ? 5.000 -0.930 0.050 1.00 96.56 95 PHE A N 1
ATOM 808 C CA . PHE A 1 95 ? 3.924 -1.622 0.758 1.00 96.56 95 PHE A CA 1
ATOM 809 C C . PHE A 1 95 ? 4.276 -1.812 2.227 1.00 96.56 95 PHE A C 1
ATOM 811 O O . PHE A 1 95 ? 5.410 -2.156 2.555 1.00 96.56 95 PHE A O 1
ATOM 818 N N . TYR A 1 96 ? 3.295 -1.634 3.108 1.00 95.88 96 TYR A N 1
ATOM 819 C CA . TYR A 1 96 ? 3.432 -1.844 4.548 1.00 95.88 96 TYR A CA 1
ATOM 820 C C . TYR A 1 96 ? 2.333 -2.774 5.037 1.00 95.88 96 TYR A C 1
ATOM 822 O O . TYR A 1 96 ? 1.199 -2.732 4.550 1.00 95.88 96 TYR A O 1
ATOM 830 N N . LYS A 1 97 ? 2.648 -3.590 6.044 1.00 93.88 97 LYS A N 1
ATOM 831 C CA . LYS A 1 97 ? 1.657 -4.475 6.660 1.00 93.88 97 LYS A CA 1
ATOM 832 C C . LYS A 1 97 ? 0.479 -3.661 7.208 1.00 93.88 97 LYS A C 1
ATOM 834 O O . LYS A 1 97 ? 0.680 -2.736 7.994 1.00 93.88 97 LYS A O 1
ATOM 839 N N . PHE A 1 98 ? -0.744 -4.026 6.833 1.00 92.44 98 PHE A N 1
ATOM 840 C CA . PHE A 1 98 ? -1.930 -3.433 7.437 1.00 92.44 98 PHE A CA 1
ATOM 841 C C . PHE A 1 98 ? -2.301 -4.184 8.716 1.00 92.44 98 PHE A C 1
ATOM 843 O O . PHE A 1 98 ? -2.427 -5.406 8.720 1.00 92.44 98 PHE A O 1
ATOM 850 N N . ASP A 1 99 ? -2.482 -3.440 9.801 1.00 91.00 99 ASP A N 1
ATOM 851 C CA . ASP A 1 99 ? -3.021 -3.947 11.057 1.00 91.00 99 ASP A CA 1
ATOM 852 C C . ASP A 1 99 ? -4.229 -3.089 11.437 1.00 91.00 99 ASP A C 1
ATOM 854 O O . ASP A 1 99 ? -4.119 -1.871 11.605 1.00 91.00 99 ASP A O 1
ATOM 858 N N . GLU A 1 100 ? -5.399 -3.721 11.502 1.00 88.50 100 GLU A N 1
ATOM 859 C CA . GLU A 1 100 ? -6.673 -3.024 11.675 1.00 88.50 100 GLU A CA 1
ATOM 860 C C . GLU A 1 100 ? -6.752 -2.327 13.040 1.00 88.50 100 GLU A C 1
ATOM 862 O O . GLU A 1 100 ? -7.121 -1.151 13.121 1.00 88.50 100 GLU A O 1
ATOM 867 N N . GLU A 1 101 ? -6.344 -3.006 14.116 1.00 89.88 101 GLU A N 1
ATOM 868 C CA . GLU A 1 101 ? -6.342 -2.425 15.460 1.00 89.88 101 GLU A CA 1
ATOM 869 C C . GLU A 1 101 ? -5.400 -1.226 15.562 1.00 89.88 101 GLU A C 1
ATOM 871 O O . GLU A 1 101 ? -5.736 -0.202 16.170 1.00 89.88 101 GLU A O 1
ATOM 876 N N . TRP A 1 102 ? -4.211 -1.342 14.975 1.00 91.38 102 TRP A N 1
ATOM 877 C CA . TRP A 1 102 ? -3.249 -0.262 14.900 1.00 91.38 102 TRP A CA 1
ATOM 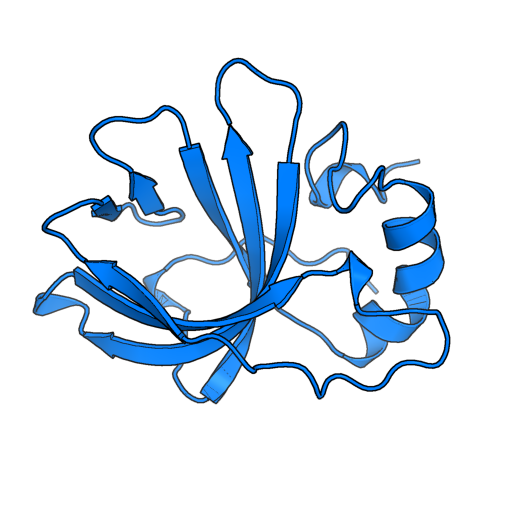878 C C . TRP A 1 102 ? -3.811 0.915 14.115 1.00 91.38 102 TRP A C 1
ATOM 880 O O . TRP A 1 102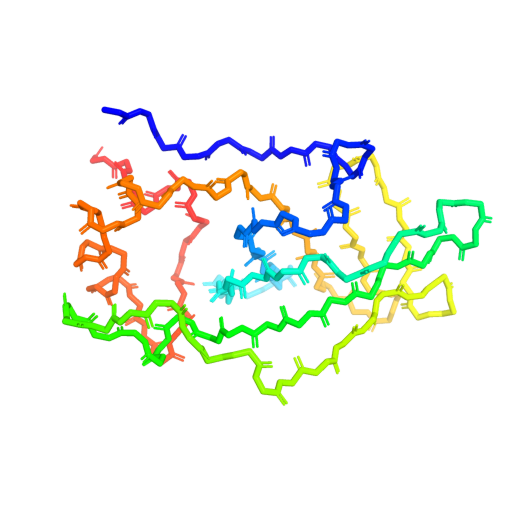 ? -3.740 2.047 14.600 1.00 91.38 102 TRP A O 1
ATOM 890 N N . PHE A 1 103 ? -4.407 0.667 12.946 1.00 90.50 103 PHE A N 1
ATOM 891 C CA . PHE A 1 103 ? -4.989 1.716 12.121 1.00 90.50 103 PHE A CA 1
ATOM 892 C C . PHE A 1 103 ? -6.061 2.481 12.895 1.00 90.50 103 PHE A C 1
ATOM 894 O O . PHE A 1 103 ? -5.980 3.702 12.998 1.00 90.50 103 PHE A O 1
ATOM 901 N N . PHE A 1 104 ? -7.017 1.797 13.528 1.00 87.75 104 PHE A N 1
ATOM 902 C CA . PHE A 1 104 ? -8.075 2.479 14.277 1.00 87.75 104 PHE A CA 1
ATOM 903 C C . PHE A 1 104 ? -7.560 3.297 15.462 1.00 87.75 104 PHE A C 1
ATOM 905 O O . PHE A 1 104 ? -8.112 4.364 15.729 1.00 87.75 104 PHE A O 1
ATOM 912 N N . LYS A 1 105 ? -6.495 2.851 16.139 1.00 89.69 105 LYS A N 1
ATOM 913 C CA . LYS A 1 105 ? -5.888 3.611 17.244 1.00 89.69 105 LYS A CA 1
ATOM 914 C C . LYS A 1 105 ? -5.066 4.816 16.780 1.00 89.69 105 LYS A C 1
ATOM 916 O O . LYS A 1 105 ? -4.896 5.744 17.562 1.00 89.69 105 LYS A O 1
ATOM 921 N N . ASN A 1 106 ? -4.557 4.818 15.545 1.00 89.44 106 ASN A N 1
ATOM 922 C CA . ASN A 1 106 ? -3.621 5.842 15.057 1.00 89.44 106 ASN A CA 1
ATOM 923 C C . ASN A 1 106 ? -4.161 6.698 13.900 1.00 89.44 106 ASN A C 1
ATOM 925 O O . ASN A 1 106 ? -3.525 7.684 13.525 1.00 89.44 106 ASN A O 1
ATOM 929 N N . LYS A 1 107 ? -5.326 6.365 13.333 1.00 87.69 107 LYS A N 1
ATOM 930 C CA . LYS A 1 107 ? -5.859 7.047 12.146 1.00 87.69 107 LYS A CA 1
ATOM 931 C C . LYS A 1 107 ? -6.102 8.534 12.356 1.00 87.69 107 LYS A C 1
ATOM 933 O O . LYS A 1 107 ? -5.954 9.282 11.407 1.00 87.69 107 LYS A O 1
ATOM 938 N N . GLU A 1 108 ? -6.441 8.982 13.564 1.00 87.50 108 GLU A N 1
ATOM 939 C CA . GLU A 1 108 ? -6.624 10.414 13.836 1.00 87.50 108 GLU A CA 1
ATOM 940 C C . GLU A 1 108 ? -5.319 11.188 13.625 1.00 87.50 108 GLU A C 1
ATOM 942 O O . GLU A 1 108 ? -5.306 12.196 12.921 1.00 87.50 108 GLU A O 1
ATOM 947 N N . VAL A 1 109 ? -4.206 10.664 14.149 1.00 89.31 109 VAL A N 1
ATOM 948 C CA . VAL A 1 109 ? -2.871 11.231 13.927 1.00 89.31 109 VAL A CA 1
ATOM 949 C C . VAL A 1 109 ? -2.550 11.230 12.438 1.00 89.31 109 VAL A C 1
ATOM 951 O O . VAL A 1 109 ? -2.203 12.278 11.902 1.00 89.31 109 VAL A O 1
ATOM 954 N N . LEU A 1 110 ? -2.733 10.093 11.761 1.00 88.44 110 LEU A N 1
ATOM 955 C CA . LEU A 1 110 ? -2.461 9.966 10.329 1.00 88.44 110 LEU A CA 1
ATOM 956 C C . LEU A 1 110 ? -3.263 10.984 9.506 1.00 88.44 110 LEU A C 1
ATOM 958 O O . LEU A 1 110 ? -2.679 11.741 8.741 1.00 88.44 110 LEU A O 1
ATOM 962 N N . LEU A 1 111 ? -4.579 11.057 9.720 1.00 86.38 111 LEU A N 1
ATOM 963 C CA . LEU A 1 111 ? -5.480 11.962 9.005 1.00 86.38 111 LEU A CA 1
ATOM 964 C C . LEU A 1 111 ? -5.184 13.436 9.308 1.00 86.38 111 LEU A C 1
ATOM 966 O O . LEU A 1 111 ? -5.271 14.259 8.404 1.00 86.38 111 LEU A O 1
ATOM 970 N N . SER A 1 112 ? -4.793 13.782 10.542 1.00 87.25 112 SER A N 1
ATOM 971 C CA . SER A 1 112 ? -4.439 15.165 10.910 1.00 87.25 112 SER A CA 1
ATOM 972 C C . SER A 1 112 ? -3.188 15.691 10.199 1.00 87.25 112 SER A C 1
ATOM 974 O O . SER A 1 112 ? -2.985 16.899 10.118 1.00 87.25 112 SER A O 1
ATOM 976 N N . GLN A 1 113 ? -2.336 14.786 9.712 1.00 88.00 113 GLN A N 1
ATOM 977 C CA . GLN A 1 113 ? -1.094 15.103 9.008 1.00 88.00 113 GLN A CA 1
ATOM 978 C C . GLN A 1 113 ? -1.281 15.110 7.485 1.00 88.00 113 GLN A C 1
ATOM 980 O O . GLN A 1 113 ? -0.338 15.419 6.762 1.00 88.00 113 GLN A O 1
ATOM 985 N N . MET A 1 114 ? -2.475 14.757 7.000 1.00 84.81 114 MET A N 1
ATOM 986 C CA . MET A 1 114 ? -2.787 14.707 5.578 1.00 84.81 114 MET A CA 1
ATOM 987 C C . MET A 1 114 ? -3.453 15.992 5.099 1.00 84.81 114 MET A C 1
ATOM 989 O O . MET A 1 114 ? -4.407 16.480 5.702 1.00 84.81 114 MET A O 1
ATOM 993 N N . ASN A 1 115 ? -3.037 16.464 3.928 1.00 82.31 115 ASN A N 1
ATOM 994 C CA . ASN A 1 115 ? -3.748 17.478 3.163 1.00 82.31 115 ASN A CA 1
ATOM 995 C C . ASN A 1 115 ? -4.327 16.840 1.893 1.00 82.31 115 ASN A C 1
ATOM 997 O O . ASN A 1 115 ? -3.584 16.393 1.028 1.00 82.31 115 ASN A O 1
ATOM 1001 N N . PHE A 1 116 ? -5.655 16.732 1.787 1.00 74.12 116 PHE A N 1
ATOM 1002 C CA . PHE A 1 116 ? -6.331 16.055 0.664 1.00 74.12 116 PHE A CA 1
ATOM 1003 C C . PHE A 1 116 ? -5.802 14.632 0.348 1.00 74.12 116 PHE A C 1
ATOM 1005 O O . PHE A 1 116 ? -5.821 14.210 -0.808 1.00 74.12 116 PHE A O 1
ATOM 1012 N N . SER A 1 117 ? -5.441 13.847 1.376 1.00 74.25 117 SER A N 1
ATOM 1013 C CA . SER A 1 117 ? -4.801 12.499 1.321 1.00 74.25 117 SER A CA 1
ATOM 1014 C C . SER A 1 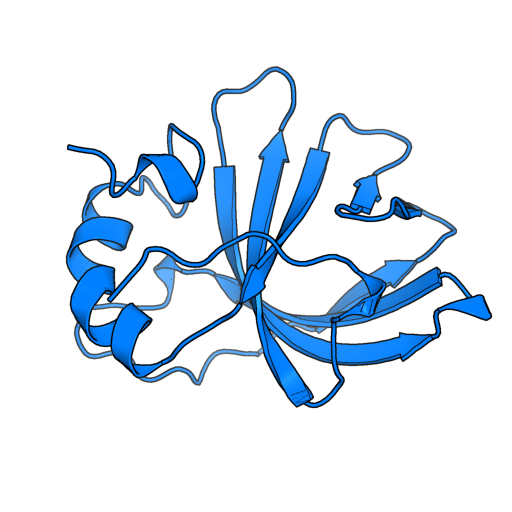117 ? -3.303 12.464 1.019 1.00 74.25 117 SER A C 1
ATOM 1016 O O . SER A 1 117 ? -2.757 11.374 0.868 1.00 74.25 117 SER A O 1
ATOM 1018 N N . ILE A 1 118 ? -2.647 13.619 0.974 1.00 84.94 118 ILE A N 1
ATOM 1019 C CA . ILE A 1 118 ? -1.209 13.729 0.738 1.00 84.94 118 ILE A CA 1
ATOM 1020 C C . ILE A 1 118 ? -0.515 13.970 2.076 1.00 84.94 118 ILE A C 1
ATOM 1022 O O . ILE A 1 118 ? -0.955 14.814 2.857 1.00 84.94 118 ILE A O 1
ATOM 1026 N N . LEU A 1 119 ? 0.569 13.248 2.336 1.00 88.00 119 LEU A N 1
ATOM 1027 C CA . LEU A 1 119 ? 1.510 13.544 3.411 1.00 88.00 119 LEU A CA 1
ATOM 1028 C C . LEU A 1 119 ? 2.695 14.352 2.871 1.00 88.00 119 LEU A C 1
ATOM 1030 O O . LEU A 1 119 ? 3.160 14.115 1.756 1.00 88.00 119 LEU A O 1
ATOM 1034 N N . ASP A 1 120 ? 3.243 15.231 3.710 1.00 88.00 120 ASP A N 1
ATOM 1035 C CA . ASP A 1 120 ? 4.442 16.030 3.392 1.00 88.00 120 ASP A CA 1
ATOM 1036 C C . ASP A 1 120 ? 5.767 15.307 3.729 1.00 88.00 120 ASP A C 1
ATOM 1038 O O . ASP A 1 120 ? 6.872 15.815 3.503 1.00 88.00 120 ASP A O 1
ATOM 1042 N N . ARG A 1 121 ? 5.668 14.115 4.325 1.00 89.12 121 ARG A N 1
ATOM 1043 C CA . ARG A 1 121 ? 6.784 13.266 4.765 1.00 89.12 121 ARG A CA 1
ATOM 1044 C C . ARG A 1 121 ? 6.410 11.784 4.639 1.00 89.12 121 ARG A C 1
ATOM 1046 O O . ARG A 1 121 ? 5.216 11.486 4.640 1.00 89.12 121 ARG A O 1
ATOM 1053 N N . PRO A 1 122 ? 7.395 10.868 4.583 1.00 90.06 122 PRO A N 1
ATOM 1054 C CA . PRO A 1 122 ? 7.127 9.436 4.481 1.00 90.06 122 PRO A CA 1
ATOM 1055 C C . PRO A 1 122 ? 6.221 8.924 5.604 1.00 90.06 122 PRO A C 1
ATOM 1057 O O . PRO A 1 122 ? 6.327 9.371 6.750 1.00 90.06 122 PRO A O 1
ATOM 1060 N N . PHE A 1 123 ? 5.400 7.923 5.304 1.00 90.00 123 PHE A N 1
ATOM 1061 C CA . PHE A 1 123 ? 4.448 7.270 6.200 1.00 90.00 123 PHE A CA 1
ATOM 1062 C C . PHE A 1 123 ? 5.069 6.905 7.551 1.00 90.00 123 PHE A C 1
ATOM 1064 O O . PHE A 1 123 ? 4.516 7.202 8.610 1.00 90.00 123 PHE A O 1
ATOM 1071 N N . GLN A 1 124 ? 6.273 6.330 7.537 1.00 89.50 124 GLN A N 1
ATOM 1072 C CA . GLN A 1 124 ? 6.967 5.944 8.766 1.00 89.50 124 GLN A CA 1
ATOM 1073 C C . GLN A 1 124 ? 7.405 7.134 9.629 1.00 89.50 124 GLN A C 1
ATOM 1075 O O . GLN A 1 124 ? 7.608 6.983 10.833 1.00 89.50 124 GLN A O 1
ATOM 1080 N N . GLU A 1 125 ? 7.589 8.312 9.036 1.00 89.94 125 GLU A N 1
ATOM 1081 C CA . GLU A 1 125 ? 7.999 9.522 9.749 1.00 89.94 125 GLU A CA 1
ATOM 1082 C C . GLU A 1 125 ? 6.824 10.284 10.353 1.00 89.94 125 GLU A C 1
ATOM 1084 O O . GLU A 1 125 ? 7.035 11.050 11.290 1.00 89.94 125 GLU A O 1
ATOM 1089 N N . VAL A 1 126 ? 5.595 10.042 9.888 1.00 87.56 126 VAL A N 1
ATOM 1090 C CA . VAL A 1 126 ? 4.368 10.649 10.437 1.00 87.56 126 VAL A CA 1
ATOM 1091 C C . VAL A 1 126 ? 4.263 10.444 11.950 1.00 87.56 126 VAL A C 1
ATOM 1093 O O . VAL A 1 126 ? 3.839 11.340 12.677 1.00 87.56 126 VAL A O 1
ATOM 1096 N N . PHE A 1 127 ? 4.694 9.280 12.430 1.00 85.81 127 PHE A N 1
ATOM 1097 C CA . PHE A 1 127 ? 4.556 8.861 13.825 1.00 85.81 127 PHE A CA 1
ATOM 1098 C C . PHE A 1 127 ? 5.824 9.075 14.663 1.00 85.81 127 PHE A C 1
ATOM 1100 O O . PHE A 1 127 ? 5.829 8.759 15.856 1.00 85.81 127 PHE A O 1
ATOM 1107 N N . LYS A 1 128 ? 6.901 9.601 14.066 1.00 81.44 128 LYS A N 1
ATOM 1108 C CA . LYS A 1 128 ? 8.106 9.995 14.803 1.00 81.44 128 LYS A CA 1
ATOM 1109 C C . LYS A 1 128 ? 7.846 11.360 15.449 1.00 81.44 128 LYS A C 1
ATOM 1111 O O . LYS A 1 128 ? 7.474 12.309 14.756 1.00 81.44 128 LYS A O 1
ATOM 1116 N N . LYS A 1 129 ? 7.978 11.414 16.778 1.00 60.44 129 LYS A N 1
ATOM 1117 C CA . LYS A 1 129 ? 7.940 12.652 17.569 1.00 60.44 129 LYS A CA 1
ATOM 1118 C C . LYS A 1 129 ? 9.264 13.392 17.479 1.00 60.44 129 LYS A C 1
ATOM 1120 O O . LYS A 1 129 ? 10.303 12.695 17.474 1.00 60.44 129 LYS A O 1
#

Sequence (129 aa):
MSVPEPIPLAELKEGELYFEEDKYDGLRHYDIYIIKIEKIQFLKQLIAFTCSSLKNYNIFSKITDFNKRYYYSSDDYDFFETYIKMKNSTIKYSFYKFDEEWFFKNKEVLLSQMNFSILDRPFQEVFKK

Radius of gyration: 14.18 Å; chains: 1; bounding box: 29×32×38 Å

Organism: NCBI:txid1852826

Foldseek 3Di:
DAQWDWDWPVPDDAQFWKWKWKDAVPALKIFIWIKHFHDDDVVFRKTKIFIDGLVVDDLPDDPDPRPDIDMDGPVQWDHDGAWIGGPPGSIIMIITHDDPVVCSVCVVLVVVQDDVRIHSHDSNCSPPD